Protein AF-V5GJ44-F1 (afdb_monomer_lite)

Secondary structure (DSSP, 8-state):
--GGG-PPPPPS---SS-----HHHHHHHHHHHHHHHSSS---------TTS-HHHHHHHHHHHHHHHHHHT-SSPPPP-----SSHHHHHHHHHHHHHHHTTS-HHHHHH----B-S-GGGS-GGGGGGBHHHHHHHHHHHHTTGGG-HHHHHHHHTT--HHHHHHHHHGGGHHHHHHHH-

Radius of gyration: 20.18 Å; chains: 1; bounding box: 50×31×51 Å

Foldseek 3Di:
DDPVVDDADQDPDAQPDDDPDDPVLRSLLRRLLVQVPDPDDDDDDDDDDPPNCPLVSVLSNQVRQQVVQVVVVPDQRDDDDDDDPALVVVLVSVLSNVVSLVPDPPVSSVSDQAADDDDPVRHDPSCLCRYQLVQLLVVLCVVVVVVPPPLVVVCVVVVNDSLNSLCVVCPVCSVVSSVVSD

pLDDT: mean 90.4, std 8.27, range [56.75, 97.75]

InterPro domains:
  IPR027417 P-loop containing nucleoside triphosphate hydrolase [G3DSA:3.40.50.300] (2-175)
  IPR027417 P-loop containing nucleoside triphosphate hydrolase [SSF52540] (7-108)
  IPR041677 DNA2/NAM7 helicase, helicase domain [PF13086] (20-158)
  IPR050534 Coronaviruses polyprotein 1ab [PTHR43788] (17-145)

Structure (mmCIF, N/CA/C/O backbone):
data_AF-V5GJ44-F1
#
_entry.id   AF-V5GJ44-F1
#
loop_
_atom_site.group_PDB
_atom_site.id
_atom_site.type_symbol
_atom_site.label_atom_id
_atom_site.label_alt_id
_atom_site.label_comp_id
_atom_site.label_asym_id
_atom_site.label_entity_id
_atom_site.label_seq_id
_atom_site.pdbx_PDB_ins_code
_atom_site.Cartn_x
_atom_site.Cartn_y
_atom_site.Cartn_z
_atom_site.occupancy
_atom_site.B_iso_or_equiv
_atom_site.auth_seq_id
_atom_site.auth_comp_id
_atom_site.auth_asym_id
_atom_site.auth_atom_id
_atom_site.pdbx_PDB_model_num
ATOM 1 N N . PRO A 1 1 ? -24.989 -19.733 20.728 1.00 67.12 1 PRO A N 1
ATOM 2 C CA . PRO A 1 1 ? -24.209 -18.476 20.841 1.00 67.12 1 PRO A CA 1
ATOM 3 C C . PRO A 1 1 ? -24.604 -17.487 19.736 1.00 67.12 1 PRO A C 1
ATOM 5 O O . PRO A 1 1 ? -24.646 -17.880 18.571 1.00 67.12 1 PRO A O 1
ATOM 8 N N . LYS A 1 2 ? -24.935 -16.244 20.098 1.00 75.00 2 LYS A N 1
ATOM 9 C CA . LYS A 1 2 ? -25.130 -15.139 19.149 1.00 75.00 2 LYS A CA 1
ATOM 10 C C . LYS A 1 2 ? -23.790 -14.457 18.892 1.00 75.00 2 LYS A C 1
ATOM 12 O O . LYS A 1 2 ? -22.891 -14.510 19.724 1.00 75.00 2 LYS A O 1
ATOM 17 N N . ILE A 1 3 ? -23.642 -13.805 17.739 1.00 67.88 3 ILE A N 1
ATOM 18 C CA . ILE A 1 3 ? -22.385 -13.116 17.406 1.00 67.88 3 ILE A CA 1
ATOM 19 C C . ILE A 1 3 ? -22.089 -11.969 18.388 1.00 67.88 3 ILE A C 1
ATOM 21 O O . ILE A 1 3 ? -20.931 -11.678 18.662 1.00 67.88 3 ILE A O 1
ATOM 25 N N . GLU A 1 4 ? -23.141 -11.378 18.965 1.00 71.38 4 GLU A N 1
ATOM 26 C CA . GLU A 1 4 ? -23.061 -10.313 19.971 1.00 71.38 4 GLU A CA 1
ATOM 27 C C . GLU A 1 4 ? -22.426 -10.765 21.293 1.00 71.38 4 GLU A C 1
ATOM 29 O O . GLU A 1 4 ? -21.952 -9.919 22.051 1.00 71.38 4 GLU A O 1
ATOM 34 N N . ASP A 1 5 ? -22.394 -12.076 21.552 1.00 72.19 5 ASP A N 1
ATOM 35 C CA . ASP A 1 5 ? -21.824 -12.659 22.770 1.00 72.19 5 ASP A CA 1
ATOM 36 C C . ASP A 1 5 ? -20.282 -12.707 22.712 1.00 72.19 5 ASP A C 1
ATOM 38 O O . ASP A 1 5 ? -19.621 -12.898 23.731 1.00 72.19 5 ASP A O 1
ATOM 42 N N . PHE A 1 6 ? -19.689 -12.513 21.527 1.00 71.50 6 PHE A N 1
ATOM 43 C CA . PHE A 1 6 ? -18.241 -12.533 21.300 1.00 71.50 6 PHE A CA 1
ATOM 44 C C . PHE A 1 6 ? -17.680 -11.112 21.217 1.00 71.50 6 PHE A C 1
ATOM 46 O O . PHE A 1 6 ? -17.159 -10.694 20.182 1.00 71.50 6 PHE A O 1
ATOM 53 N N . ARG A 1 7 ? -17.801 -10.349 22.307 1.00 68.94 7 ARG A N 1
ATOM 54 C CA . ARG A 1 7 ? -17.155 -9.034 22.399 1.00 68.94 7 ARG A CA 1
ATOM 55 C C . ARG A 1 7 ? -15.687 -9.179 22.756 1.00 68.94 7 ARG A C 1
ATOM 57 O O . ARG A 1 7 ? -15.316 -9.977 23.616 1.00 68.94 7 ARG A O 1
ATOM 64 N N . VAL A 1 8 ? -14.859 -8.391 22.090 1.00 73.06 8 VAL A N 1
ATOM 65 C CA . VAL A 1 8 ? -13.427 -8.323 22.352 1.00 73.06 8 VAL A CA 1
ATOM 66 C C . VAL A 1 8 ? -13.202 -7.112 23.236 1.00 73.06 8 VAL A C 1
ATOM 68 O O . VAL A 1 8 ? -13.554 -6.005 22.861 1.00 73.06 8 VAL A O 1
ATOM 71 N N . SER A 1 9 ? -12.643 -7.316 24.427 1.00 68.94 9 SER A N 1
ATOM 72 C CA . SER A 1 9 ? -12.193 -6.190 25.242 1.00 68.94 9 SER A CA 1
ATOM 73 C C . SER A 1 9 ? -11.012 -5.537 24.533 1.00 68.94 9 SER A C 1
ATOM 75 O O . SER A 1 9 ? -10.001 -6.199 24.293 1.00 68.94 9 SER A O 1
ATOM 77 N N . SER A 1 10 ? -11.122 -4.258 24.188 1.00 62.66 10 SER A N 1
ATOM 78 C CA . SER A 1 10 ? -9.949 -3.474 23.822 1.00 62.66 10 SER A CA 1
ATOM 79 C C . SER A 1 10 ? -9.158 -3.173 25.094 1.00 62.66 10 SER A C 1
ATOM 81 O O . SER A 1 10 ? -9.709 -2.578 26.019 1.00 62.66 10 SER A O 1
ATOM 83 N N . ASP A 1 11 ? -7.886 -3.561 25.151 1.00 59.97 11 ASP A N 1
ATOM 84 C CA . ASP A 1 11 ? -6.970 -3.013 26.157 1.00 59.97 11 ASP A CA 1
ATOM 85 C C . ASP A 1 11 ? -6.912 -1.479 26.011 1.00 59.97 11 ASP A C 1
ATOM 87 O O . ASP A 1 11 ? -7.074 -0.974 24.896 1.00 59.97 11 ASP A O 1
ATOM 91 N N . ASP A 1 12 ? -6.671 -0.757 27.115 1.00 56.75 12 ASP A N 1
ATOM 92 C CA . ASP A 1 12 ? -6.541 0.713 27.206 1.00 56.75 12 ASP A CA 1
ATOM 93 C C . ASP A 1 12 ? -5.406 1.239 26.315 1.00 56.75 12 ASP A C 1
ATOM 95 O O . ASP A 1 12 ? -4.293 1.544 26.748 1.00 56.75 12 ASP A O 1
ATOM 99 N N . GLN A 1 13 ? -5.652 1.281 25.014 1.00 68.50 13 GLN A N 1
ATOM 100 C CA . GLN A 1 13 ? -4.631 1.606 24.047 1.00 68.50 13 GLN A CA 1
ATOM 101 C C . GLN A 1 13 ? -5.160 2.576 23.011 1.00 68.50 13 GLN A C 1
ATOM 103 O O . GLN A 1 13 ? -6.218 2.392 22.415 1.00 68.50 13 GLN A O 1
ATOM 108 N N . ASP A 1 14 ? -4.355 3.593 22.740 1.00 81.12 14 ASP A N 1
ATOM 109 C CA . ASP A 1 14 ? -4.703 4.615 21.775 1.00 81.12 14 ASP A CA 1
ATOM 110 C C . ASP A 1 14 ? -4.327 4.247 20.338 1.00 81.12 14 ASP A C 1
ATOM 112 O O . ASP A 1 14 ? -3.494 3.373 20.045 1.00 81.12 14 ASP A O 1
ATOM 116 N N . LEU A 1 15 ? -4.980 4.943 19.410 1.00 84.75 15 LEU A N 1
ATOM 117 C CA . LEU A 1 15 ? -4.583 4.949 18.010 1.00 84.75 15 LEU A CA 1
ATOM 118 C C . LEU A 1 15 ? -3.211 5.612 17.893 1.00 84.75 15 LEU A C 1
ATOM 120 O O . LEU A 1 15 ? -2.984 6.675 18.461 1.00 84.75 15 LEU A O 1
ATOM 124 N N . ILE A 1 16 ? -2.302 5.004 17.130 1.00 83.38 16 ILE A N 1
ATOM 125 C CA . ILE A 1 16 ? -0.981 5.604 16.889 1.00 83.38 16 ILE A CA 1
ATOM 126 C C . ILE A 1 16 ? -1.087 6.815 15.960 1.00 83.38 16 ILE A C 1
ATOM 128 O O . ILE A 1 16 ? -0.289 7.744 16.052 1.00 83.38 16 ILE A O 1
ATOM 132 N N . VAL A 1 17 ? -2.057 6.798 15.048 1.00 80.19 17 VAL A N 1
ATOM 133 C CA . VAL A 1 17 ? -2.299 7.883 14.099 1.00 80.19 17 VAL A CA 1
ATOM 134 C C . VAL A 1 17 ? -3.599 8.564 14.477 1.00 80.19 17 VAL A C 1
ATOM 136 O O . VAL A 1 17 ? -4.635 7.907 14.577 1.00 80.19 17 VAL A O 1
ATOM 139 N N . GLU A 1 18 ? -3.558 9.884 14.634 1.00 74.81 18 GLU A N 1
ATOM 140 C CA . GLU A 1 18 ? -4.773 10.678 14.745 1.00 74.81 18 GLU A CA 1
ATOM 141 C C . GLU A 1 18 ? -5.510 10.675 13.403 1.00 74.81 18 GLU A C 1
ATOM 143 O O . GLU A 1 18 ? -5.030 11.156 12.373 1.00 74.81 18 GLU A O 1
ATOM 148 N N . VAL A 1 19 ? -6.701 10.092 13.417 1.00 78.12 19 VAL A N 1
ATOM 149 C CA . VAL A 1 19 ? -7.605 10.014 12.273 1.00 78.12 19 VAL A CA 1
ATOM 150 C C . VAL A 1 19 ? -8.997 10.415 12.715 1.00 78.12 19 VAL A C 1
ATOM 152 O O . VAL A 1 19 ? -9.418 10.129 13.833 1.00 78.12 19 VAL A O 1
ATOM 155 N N . ASN A 1 20 ? -9.729 11.042 11.798 1.00 86.12 20 ASN A N 1
ATOM 156 C CA . ASN A 1 20 ? -11.130 11.383 11.992 1.00 86.12 20 ASN A CA 1
ATOM 157 C C . ASN A 1 20 ? -11.997 10.114 11.879 1.00 86.12 20 ASN A C 1
ATOM 159 O O . ASN A 1 20 ? -12.570 9.829 10.825 1.00 86.12 20 ASN A O 1
ATOM 163 N N . LEU A 1 21 ? -11.994 9.308 12.941 1.00 90.81 21 LEU A N 1
ATOM 164 C CA . LEU A 1 21 ? -12.856 8.148 13.137 1.00 90.81 21 LEU A CA 1
ATOM 165 C C . LEU A 1 21 ? -13.886 8.483 14.211 1.00 90.81 21 LEU A C 1
ATOM 167 O O . LEU A 1 21 ? -13.559 9.109 15.219 1.00 90.81 21 LEU A O 1
ATOM 171 N N . ASN A 1 22 ? -15.123 8.032 14.020 1.00 92.19 22 ASN A N 1
ATOM 172 C CA . ASN A 1 22 ? -16.097 8.085 15.105 1.00 92.19 22 ASN A CA 1
ATOM 173 C C . ASN A 1 22 ? -15.741 7.057 16.202 1.00 92.19 22 ASN A C 1
ATOM 175 O O . ASN A 1 22 ? -14.861 6.209 16.022 1.00 92.19 22 ASN A O 1
ATOM 179 N N . LYS A 1 23 ? -16.432 7.129 17.345 1.00 90.75 23 LYS A N 1
ATOM 180 C CA . LYS A 1 23 ? -16.165 6.263 18.504 1.00 90.75 23 LYS A CA 1
ATOM 181 C C . LYS A 1 23 ? -16.201 4.769 18.148 1.00 90.75 23 LYS A C 1
ATOM 183 O O . LYS A 1 23 ? -15.256 4.059 18.467 1.00 90.75 23 LYS A O 1
ATOM 188 N N . GLU A 1 24 ? -17.236 4.328 17.436 1.00 90.19 24 GLU A N 1
ATOM 189 C CA . GLU A 1 24 ? -17.414 2.924 17.032 1.00 90.19 24 GLU A CA 1
ATOM 190 C C . GLU A 1 24 ? -16.296 2.452 16.090 1.00 90.19 24 GLU A C 1
ATOM 192 O O . GLU A 1 24 ? -15.743 1.369 16.239 1.00 90.19 24 GLU A O 1
ATOM 197 N N . GLN A 1 25 ? -15.911 3.284 15.122 1.00 93.12 25 GLN A N 1
ATOM 198 C CA . GLN A 1 25 ? -14.817 2.984 14.202 1.00 93.12 25 GLN A CA 1
ATOM 199 C C . GLN A 1 25 ? -13.470 2.905 14.928 1.00 93.12 25 GLN A C 1
ATOM 201 O O . GLN A 1 25 ? -12.658 2.047 14.585 1.00 93.12 25 GLN A O 1
ATOM 206 N N . LYS A 1 26 ? -13.220 3.783 15.913 1.00 92.56 26 LYS A N 1
ATOM 207 C CA . LYS A 1 26 ? -12.011 3.732 16.752 1.00 92.56 26 LYS A CA 1
ATOM 208 C C . LYS A 1 26 ? -11.958 2.414 17.527 1.00 92.56 26 LYS A C 1
ATOM 210 O O . LYS A 1 26 ? -10.930 1.747 17.483 1.00 92.56 26 LYS A O 1
ATOM 215 N N . GLU A 1 27 ? -13.057 2.030 18.168 1.00 90.81 27 GLU A N 1
ATOM 216 C CA . GLU A 1 27 ? -13.178 0.776 18.922 1.00 90.81 27 GLU A CA 1
ATOM 217 C C . GLU A 1 27 ? -12.891 -0.444 18.033 1.00 90.81 27 GLU A C 1
ATOM 219 O O . GLU A 1 27 ? -11.990 -1.223 18.334 1.00 90.81 27 GLU A O 1
ATOM 224 N N . ILE A 1 28 ? -13.510 -0.514 16.848 1.00 92.38 28 ILE A N 1
ATOM 225 C CA . ILE A 1 28 ? -13.258 -1.575 15.858 1.00 92.38 28 ILE A CA 1
ATOM 226 C C . ILE A 1 28 ? -11.774 -1.666 15.467 1.00 92.38 28 ILE A C 1
ATOM 228 O O . ILE A 1 28 ? -11.229 -2.764 15.337 1.00 92.38 28 ILE A O 1
ATOM 232 N N . VAL A 1 29 ? -11.103 -0.529 15.243 1.00 94.25 29 VAL A N 1
ATOM 233 C CA . VAL A 1 29 ? -9.675 -0.521 14.878 1.00 94.25 29 VAL A CA 1
ATOM 234 C C . VAL A 1 29 ? -8.817 -1.076 16.015 1.00 94.25 29 VAL A C 1
ATOM 236 O O . VAL A 1 29 ? -7.897 -1.861 15.765 1.00 94.25 29 VAL A O 1
ATOM 239 N N . LEU A 1 30 ? -9.106 -0.682 17.255 1.00 92.25 30 LEU A N 1
ATOM 240 C CA . LEU A 1 30 ? -8.367 -1.126 18.435 1.00 92.25 30 LEU A CA 1
ATOM 241 C C . LEU A 1 30 ? -8.573 -2.619 18.702 1.00 92.25 30 LEU A C 1
ATOM 243 O O . LEU A 1 30 ? -7.588 -3.345 18.824 1.00 92.25 30 LEU A O 1
ATOM 247 N N . GLU A 1 31 ? -9.819 -3.092 18.691 1.00 91.94 31 GLU A N 1
ATOM 248 C CA . GLU A 1 31 ? -10.144 -4.510 18.863 1.00 91.94 31 GLU A CA 1
ATOM 249 C C . GLU A 1 31 ? -9.479 -5.375 17.787 1.00 91.94 31 GLU A C 1
ATOM 251 O O . GLU A 1 31 ? -8.714 -6.288 18.103 1.00 91.94 31 GLU A O 1
ATOM 256 N N . ALA A 1 32 ? -9.712 -5.066 16.506 1.00 93.12 32 ALA A N 1
ATOM 257 C CA . ALA A 1 32 ? -9.193 -5.871 15.404 1.00 93.12 32 ALA A CA 1
ATOM 258 C C . ALA A 1 32 ? -7.658 -5.909 15.394 1.00 93.12 32 ALA A C 1
ATOM 260 O O . ALA A 1 32 ? -7.065 -6.969 15.198 1.00 93.12 32 ALA A O 1
ATOM 261 N N . SER A 1 33 ? -6.999 -4.769 15.636 1.00 92.31 33 SER A N 1
ATOM 262 C CA . SER A 1 33 ? -5.533 -4.722 15.685 1.00 92.31 33 SER A CA 1
ATOM 263 C C . SER A 1 33 ? -4.956 -5.494 16.873 1.00 92.31 33 SER A C 1
ATOM 265 O O . SER A 1 33 ? -3.947 -6.175 16.699 1.00 92.31 33 SER A O 1
ATOM 267 N N . SER A 1 34 ? -5.603 -5.450 18.044 1.00 89.94 34 SER A N 1
ATOM 268 C CA . SER A 1 34 ? -5.199 -6.237 19.215 1.00 89.94 34 SER A CA 1
ATOM 269 C C . SER A 1 34 ? -5.283 -7.741 18.933 1.00 89.94 34 SER A C 1
ATOM 271 O O . SER A 1 34 ? -4.308 -8.466 19.133 1.00 89.94 34 SER A O 1
ATOM 273 N N . LEU A 1 35 ? -6.395 -8.203 18.348 1.00 90.69 35 LEU A N 1
ATOM 274 C CA . LEU A 1 35 ? -6.559 -9.608 17.957 1.00 90.69 35 LEU A CA 1
ATOM 275 C C . LEU A 1 35 ? -5.485 -10.062 16.964 1.00 90.69 35 LEU A C 1
ATOM 277 O O . LEU A 1 35 ? -4.943 -11.153 17.114 1.00 90.69 35 LEU A O 1
ATOM 281 N N . CYS A 1 36 ? -5.169 -9.235 15.962 1.00 90.06 36 CYS A N 1
ATOM 282 C CA . CYS A 1 36 ? -4.160 -9.556 14.952 1.00 90.06 36 CYS A CA 1
ATOM 283 C C . CYS A 1 36 ? -2.729 -9.609 15.505 1.00 90.06 36 CYS A C 1
ATOM 285 O O . CYS A 1 36 ? -1.894 -10.304 14.932 1.00 90.06 36 CYS A O 1
ATOM 287 N N . LEU A 1 37 ? -2.431 -8.863 16.571 1.00 88.12 37 LEU A N 1
ATOM 288 C CA . LEU A 1 37 ? -1.117 -8.860 17.224 1.00 88.12 37 LEU A CA 1
ATOM 289 C C . LEU A 1 37 ? -0.982 -9.959 18.292 1.00 88.12 37 LEU A C 1
ATOM 291 O O . LEU A 1 37 ? 0.123 -10.210 18.774 1.00 88.12 37 LEU A O 1
ATOM 295 N N . GLY A 1 38 ? -2.084 -10.617 18.657 1.00 85.62 38 GLY A N 1
ATOM 296 C CA . GLY A 1 38 ? -2.086 -11.771 19.547 1.00 85.62 38 GLY A CA 1
ATOM 297 C C . GLY A 1 38 ? -1.511 -13.035 18.897 1.00 85.62 38 GLY A C 1
ATOM 298 O O . GLY A 1 38 ? -1.404 -13.159 17.681 1.00 85.62 38 GLY A O 1
ATOM 299 N N . ASN A 1 39 ? -1.183 -14.027 19.727 1.00 85.19 39 ASN A N 1
ATOM 300 C CA . ASN A 1 39 ? -0.590 -15.296 19.277 1.00 85.19 39 ASN A CA 1
ATOM 301 C C . ASN A 1 39 ? -1.626 -16.389 18.951 1.00 85.19 39 ASN A C 1
ATOM 303 O O . ASN A 1 39 ? -1.257 -17.528 18.676 1.00 85.19 39 ASN A O 1
ATOM 307 N N . ILE A 1 40 ? -2.921 -16.076 19.031 1.00 88.44 40 ILE A N 1
ATOM 308 C CA . ILE A 1 40 ? -4.006 -17.044 18.839 1.00 88.44 40 ILE A CA 1
ATOM 309 C C . ILE A 1 40 ? -4.764 -16.667 17.563 1.00 88.44 40 ILE A C 1
ATOM 311 O O . ILE A 1 40 ? -5.194 -15.520 17.456 1.00 88.44 40 ILE A O 1
ATOM 315 N N . PRO A 1 41 ? -4.994 -17.604 16.624 1.00 89.69 41 PRO A N 1
ATOM 316 C CA . PRO A 1 41 ? -5.836 -17.354 15.460 1.00 89.69 41 PRO A CA 1
ATOM 317 C C . PRO A 1 41 ? -7.262 -16.955 15.861 1.00 89.69 41 PRO A C 1
ATOM 319 O O . PRO A 1 41 ? -7.889 -17.600 16.706 1.00 89.69 41 PRO A O 1
ATOM 322 N N . LYS A 1 42 ? -7.789 -15.894 15.244 1.00 89.62 42 LYS A N 1
ATOM 323 C CA . LYS A 1 42 ? -9.131 -15.353 15.508 1.00 89.62 42 LYS A CA 1
ATOM 324 C C . LYS A 1 42 ? -9.814 -14.947 14.204 1.00 89.62 42 LYS A C 1
ATOM 326 O O . LYS A 1 42 ? -9.151 -14.624 13.221 1.00 89.62 42 LYS A O 1
ATOM 331 N N . LEU A 1 43 ? -11.144 -14.932 14.225 1.00 90.50 43 LEU A N 1
ATOM 332 C CA . LEU A 1 43 ? -11.983 -14.367 13.171 1.00 90.50 43 LEU A CA 1
ATOM 333 C C . LEU A 1 43 ? -12.687 -13.128 13.723 1.00 90.50 43 LEU A C 1
ATOM 335 O O . LEU A 1 43 ? -13.235 -13.176 14.822 1.00 90.50 43 LEU A O 1
ATOM 339 N N . TYR A 1 44 ? -12.688 -12.042 12.955 1.00 91.06 44 TYR A N 1
ATOM 340 C CA . TYR A 1 44 ? -13.341 -10.793 13.332 1.00 91.06 44 TYR A CA 1
ATOM 341 C C . TYR A 1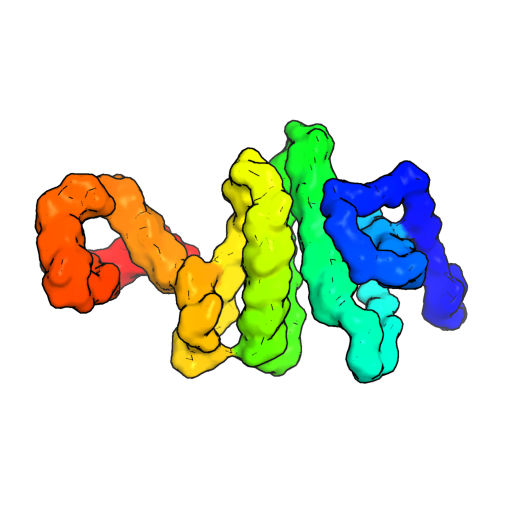 44 ? -14.177 -10.270 12.162 1.00 91.06 44 TYR A C 1
ATOM 343 O O . TYR A 1 44 ? -13.689 -10.192 11.033 1.00 91.06 44 TYR A O 1
ATOM 351 N N . LEU A 1 45 ? -15.447 -9.944 12.418 1.00 91.31 45 LEU A N 1
ATOM 352 C CA . LEU A 1 45 ? -16.400 -9.513 11.395 1.00 91.31 45 LEU A CA 1
ATOM 353 C C . LEU A 1 45 ? -16.797 -8.055 11.612 1.00 91.31 45 LEU A C 1
ATOM 355 O O . LEU A 1 45 ? -17.441 -7.716 12.598 1.00 91.31 45 LEU A O 1
ATOM 359 N N . ILE A 1 46 ? -16.493 -7.212 10.627 1.00 91.25 46 ILE A N 1
ATOM 360 C CA . ILE A 1 46 ? -16.893 -5.804 10.624 1.00 91.25 46 ILE A CA 1
ATOM 361 C C . ILE A 1 46 ? -18.113 -5.645 9.725 1.00 91.25 46 ILE A C 1
ATOM 363 O O . ILE A 1 46 ? -18.043 -5.861 8.513 1.00 91.25 46 ILE A O 1
ATOM 367 N N . LYS A 1 47 ? -19.231 -5.214 10.309 1.00 90.00 47 LYS A N 1
ATOM 368 C CA . LYS A 1 47 ? -20.461 -4.901 9.578 1.00 90.00 47 LYS A CA 1
ATOM 369 C C . LYS A 1 47 ? -20.680 -3.393 9.555 1.00 90.00 47 LYS A C 1
ATOM 371 O O . LYS A 1 47 ? -20.535 -2.719 10.563 1.00 90.00 47 LYS A O 1
ATOM 376 N N . GLY A 1 48 ? -21.072 -2.861 8.400 1.00 88.19 48 GLY A N 1
ATOM 377 C CA . GLY A 1 48 ? -21.418 -1.448 8.270 1.00 88.19 48 GLY A CA 1
ATOM 378 C C . GLY A 1 48 ? -22.303 -1.186 7.049 1.00 88.19 48 GLY A C 1
ATOM 379 O O . GLY A 1 48 ? -21.982 -1.710 5.972 1.00 88.19 48 GLY A O 1
ATOM 380 N N . PRO A 1 49 ? -23.377 -0.382 7.173 1.00 90.19 49 PRO A N 1
ATOM 381 C CA . PRO A 1 49 ? -24.191 0.070 6.042 1.00 90.19 49 PRO A CA 1
ATOM 382 C C . PRO A 1 49 ? -23.373 0.707 4.894 1.00 90.19 49 PRO A C 1
ATOM 384 O O . PRO A 1 49 ? -22.179 1.008 5.043 1.00 90.19 49 PRO A O 1
ATOM 387 N N . PRO A 1 50 ? -23.960 0.901 3.701 1.00 87.62 50 PRO A N 1
ATOM 388 C CA . PRO A 1 50 ? -23.327 1.678 2.636 1.00 87.62 50 PRO A CA 1
ATOM 389 C C . PRO A 1 50 ? -22.912 3.071 3.139 1.00 87.62 50 PRO A C 1
ATOM 391 O O . PRO A 1 50 ? -23.618 3.684 3.929 1.00 87.62 50 PRO A O 1
ATOM 394 N N . GLY A 1 51 ? -21.738 3.554 2.728 1.00 87.56 51 GLY A N 1
ATOM 395 C CA . GLY A 1 51 ? -21.249 4.885 3.117 1.00 87.56 51 GLY A CA 1
ATOM 396 C C . GLY A 1 51 ? -20.608 5.012 4.509 1.00 87.56 51 GLY A C 1
ATOM 397 O O . GLY A 1 51 ? -19.959 6.019 4.761 1.00 87.56 51 GLY A O 1
ATOM 398 N N . THR A 1 52 ? -20.650 4.001 5.389 1.00 86.94 52 THR A N 1
ATOM 399 C CA . THR A 1 52 ? -20.120 4.114 6.775 1.00 86.94 52 THR A CA 1
ATOM 400 C C . THR A 1 52 ? -18.595 4.046 6.920 1.00 86.94 52 THR A C 1
ATOM 402 O O . THR A 1 52 ? -18.066 3.770 7.995 1.00 86.94 52 THR A O 1
ATOM 405 N N . GLY A 1 53 ? -17.848 4.262 5.836 1.00 91.31 53 GLY A N 1
ATOM 406 C CA . GLY A 1 53 ? -16.390 4.350 5.905 1.00 91.31 53 GLY A CA 1
ATOM 407 C C . GLY A 1 53 ? -15.656 3.026 6.152 1.00 91.31 53 GLY A C 1
ATOM 408 O O . GLY A 1 53 ? -14.503 3.064 6.563 1.00 91.31 53 GLY A O 1
ATOM 409 N N . LYS A 1 54 ? -16.250 1.860 5.853 1.00 93.94 54 LYS A N 1
ATOM 410 C CA . LYS A 1 54 ? -15.609 0.532 6.022 1.00 93.94 54 LYS A CA 1
ATOM 411 C C . LYS A 1 54 ? -14.169 0.463 5.496 1.00 93.94 54 LYS A C 1
ATOM 413 O O . LYS A 1 54 ? -13.275 0.027 6.207 1.00 93.94 54 LYS A O 1
ATOM 418 N N . SER A 1 55 ? -13.911 0.955 4.282 1.00 94.25 55 SER A N 1
ATOM 419 C CA . SER A 1 55 ? -12.549 0.983 3.726 1.00 94.25 55 SER A CA 1
ATOM 420 C C . SER A 1 55 ? -11.602 1.876 4.535 1.00 94.25 55 SER A C 1
ATOM 422 O O . SER A 1 55 ? -10.418 1.585 4.618 1.00 94.25 55 SER A O 1
ATOM 424 N N . THR A 1 56 ? -12.104 2.960 5.137 1.00 94.56 56 THR A N 1
ATOM 425 C CA . THR A 1 56 ? -11.325 3.803 6.059 1.00 94.56 56 THR A CA 1
ATOM 426 C C . THR A 1 56 ? -10.975 3.033 7.331 1.00 94.56 56 THR A C 1
ATOM 428 O O . THR A 1 56 ? -9.835 3.104 7.776 1.00 94.56 56 THR A O 1
ATOM 431 N N . VAL A 1 57 ? -11.910 2.256 7.882 1.00 95.44 57 VAL A N 1
ATOM 432 C CA . VAL A 1 57 ? -11.652 1.384 9.039 1.00 95.44 57 VAL A CA 1
ATOM 433 C C . VAL A 1 57 ? -10.582 0.342 8.704 1.00 95.44 57 VAL A C 1
ATOM 435 O O . VAL A 1 57 ? -9.588 0.252 9.412 1.00 95.44 57 VAL A O 1
ATOM 438 N N . VAL A 1 58 ? -10.713 -0.367 7.576 1.00 96.25 58 VAL A N 1
ATOM 439 C CA . VAL A 1 58 ? -9.726 -1.369 7.122 1.00 96.25 58 VAL A CA 1
ATOM 440 C C . VAL A 1 58 ? -8.324 -0.766 6.973 1.00 96.25 58 VAL A C 1
ATOM 442 O O . VAL A 1 58 ? -7.354 -1.340 7.460 1.00 96.25 58 VAL A O 1
ATOM 445 N N . VAL A 1 59 ? -8.208 0.413 6.353 1.00 95.62 59 VAL A N 1
ATOM 446 C CA . VAL A 1 59 ? -6.930 1.138 6.215 1.00 95.62 59 VAL A CA 1
ATOM 447 C C . VAL A 1 59 ? -6.303 1.425 7.582 1.00 95.62 59 VAL A C 1
ATOM 449 O O . VAL A 1 59 ? -5.101 1.234 7.757 1.00 95.62 59 VAL A O 1
ATOM 452 N N . ASN A 1 60 ? -7.108 1.849 8.557 1.00 95.31 60 ASN A N 1
ATOM 453 C CA . ASN A 1 60 ? -6.620 2.163 9.898 1.00 95.31 60 ASN A CA 1
ATOM 454 C C . ASN A 1 60 ? -6.268 0.921 10.720 1.00 95.31 60 ASN A C 1
ATOM 456 O O . ASN A 1 60 ? -5.305 0.977 11.476 1.00 95.31 60 ASN A O 1
ATOM 460 N N . ILE A 1 61 ? -6.952 -0.210 10.521 1.00 95.75 61 ILE A N 1
ATOM 461 C CA . ILE A 1 61 ? -6.548 -1.499 11.107 1.00 95.75 61 ILE A CA 1
ATOM 462 C C . ILE A 1 61 ? -5.140 -1.871 10.634 1.00 95.75 61 ILE A C 1
ATOM 464 O O . ILE A 1 61 ? -4.263 -2.130 11.455 1.00 95.75 61 ILE A O 1
ATOM 468 N N . VAL A 1 62 ? -4.897 -1.834 9.318 1.00 96.06 62 VAL A N 1
ATOM 469 C CA . VAL A 1 62 ? -3.582 -2.151 8.733 1.00 96.06 62 VAL A CA 1
ATOM 470 C C . VAL A 1 62 ? -2.495 -1.231 9.293 1.00 96.06 62 VAL A C 1
ATOM 472 O O . VAL A 1 62 ? -1.446 -1.707 9.724 1.00 96.06 62 VAL A O 1
ATOM 475 N N . LEU A 1 63 ? -2.752 0.080 9.332 1.00 93.81 63 LEU A N 1
ATOM 476 C CA . LEU A 1 63 ? -1.814 1.054 9.894 1.00 93.81 63 LEU A CA 1
ATOM 477 C C . LEU A 1 63 ? -1.521 0.782 11.367 1.00 93.81 63 LEU A C 1
ATOM 479 O O . LEU A 1 63 ? -0.355 0.760 11.752 1.00 93.81 63 LEU A O 1
ATOM 483 N N . GLN A 1 64 ? -2.553 0.551 12.177 1.00 93.81 64 GLN A N 1
ATOM 484 C CA . GLN A 1 64 ? -2.409 0.315 13.609 1.00 93.81 64 GLN A CA 1
ATOM 485 C C . GLN A 1 64 ? -1.573 -0.943 13.882 1.00 93.81 64 GLN A C 1
ATOM 487 O O . GLN A 1 64 ? -0.665 -0.889 14.707 1.00 93.81 64 GLN A O 1
ATOM 492 N N . ILE A 1 65 ? -1.805 -2.041 13.150 1.00 93.12 65 ILE A N 1
ATOM 493 C CA . ILE A 1 65 ? -1.022 -3.283 13.277 1.00 93.12 65 ILE A CA 1
ATOM 494 C C . ILE A 1 65 ? 0.462 -3.030 12.965 1.00 93.12 65 ILE A C 1
ATOM 496 O O . ILE A 1 65 ? 1.338 -3.358 13.768 1.00 93.12 65 ILE A O 1
ATOM 500 N N . ILE A 1 66 ? 0.756 -2.417 11.814 1.00 92.69 66 ILE A N 1
ATOM 501 C CA . ILE A 1 66 ? 2.135 -2.189 11.357 1.00 92.69 66 ILE A CA 1
ATOM 502 C C . ILE A 1 66 ? 2.857 -1.212 12.290 1.00 92.69 66 ILE A C 1
ATOM 504 O O . ILE A 1 66 ? 3.984 -1.471 12.708 1.00 92.69 66 ILE A O 1
ATOM 508 N N . LEU A 1 67 ? 2.224 -0.090 12.634 1.00 91.12 67 LEU A N 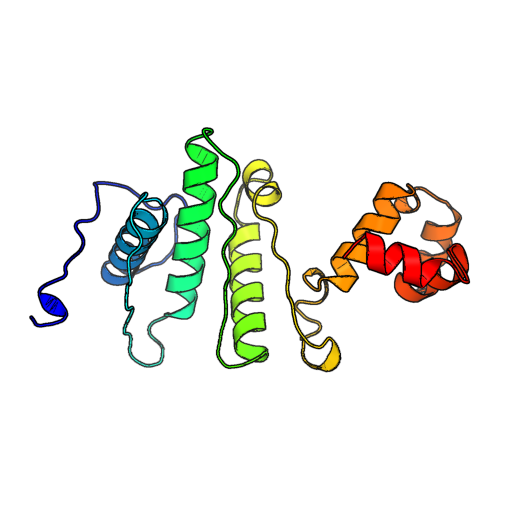1
ATOM 509 C CA . LEU A 1 67 ? 2.850 0.961 13.433 1.00 91.12 67 LEU A CA 1
ATOM 510 C C . LEU A 1 67 ? 3.091 0.542 14.881 1.00 91.12 67 LEU A C 1
ATOM 512 O O . LEU A 1 67 ? 4.089 0.959 15.463 1.00 91.12 67 LEU A O 1
ATOM 516 N N . ARG A 1 68 ? 2.232 -0.308 15.448 1.00 89.81 68 ARG A N 1
ATOM 517 C CA . ARG A 1 68 ? 2.467 -0.894 16.772 1.00 89.81 68 ARG A CA 1
ATOM 518 C C . ARG A 1 68 ? 3.672 -1.803 16.774 1.00 89.81 68 ARG A C 1
ATOM 520 O O . ARG A 1 68 ? 4.588 -1.591 17.556 1.00 89.81 68 ARG A O 1
ATOM 527 N N . SER A 1 69 ? 3.722 -2.723 15.816 1.00 87.62 69 SER A N 1
ATOM 528 C CA . SER A 1 69 ? 4.874 -3.604 15.651 1.00 87.62 69 SER A CA 1
ATOM 529 C C . SER A 1 69 ? 6.178 -2.814 15.446 1.00 87.62 69 SER A C 1
ATOM 531 O O . SER A 1 69 ? 7.223 -3.184 15.977 1.00 87.62 69 SER A O 1
ATOM 533 N N . ILE A 1 70 ? 6.115 -1.675 14.742 1.00 87.12 70 ILE A N 1
ATOM 534 C CA . ILE A 1 70 ? 7.241 -0.741 14.613 1.00 87.12 70 ILE A CA 1
ATOM 535 C C . ILE A 1 70 ? 7.611 -0.106 15.958 1.00 87.12 70 ILE A C 1
ATOM 537 O O . ILE A 1 70 ? 8.797 -0.077 16.282 1.00 87.12 70 ILE A O 1
ATOM 541 N N . LYS A 1 71 ? 6.628 0.425 16.698 1.00 85.06 71 LYS A N 1
ATOM 542 C CA . LYS A 1 71 ? 6.816 1.147 17.967 1.00 85.06 71 LYS A CA 1
ATOM 543 C C . LYS A 1 71 ? 7.421 0.256 19.045 1.00 85.06 71 LYS A C 1
ATOM 545 O O . LYS A 1 71 ? 8.324 0.698 19.748 1.00 85.06 71 LYS A O 1
ATOM 550 N N . ASP A 1 72 ? 6.965 -0.987 19.130 1.00 81.75 72 ASP A N 1
ATOM 551 C CA . ASP A 1 72 ? 7.424 -1.928 20.147 1.00 81.75 72 ASP A CA 1
ATOM 552 C C . ASP A 1 72 ? 8.882 -2.362 19.910 1.00 81.75 72 ASP A C 1
ATOM 554 O O . ASP A 1 72 ? 9.485 -2.967 20.788 1.00 81.75 72 ASP A O 1
ATOM 558 N N . ASN A 1 73 ? 9.480 -2.032 18.750 1.00 68.06 73 ASN A N 1
ATOM 559 C CA . ASN A 1 73 ? 10.879 -2.306 18.379 1.00 68.06 73 ASN A CA 1
ATOM 560 C C . ASN A 1 73 ? 11.321 -3.772 18.537 1.00 68.06 73 ASN A C 1
ATOM 562 O O . ASN A 1 73 ? 12.507 -4.079 18.451 1.00 68.06 73 ASN A O 1
ATOM 566 N N . THR A 1 74 ? 10.380 -4.691 18.734 1.00 60.47 74 THR A N 1
ATOM 567 C CA . THR A 1 74 ? 10.686 -6.080 19.061 1.00 60.47 74 THR A CA 1
ATOM 568 C C . THR A 1 74 ? 10.834 -6.953 17.819 1.00 60.47 74 THR A C 1
ATOM 570 O O . THR A 1 74 ? 11.506 -7.979 17.897 1.00 60.47 74 THR A O 1
ATOM 573 N N . LYS A 1 75 ? 10.211 -6.585 16.682 1.00 66.38 75 LYS A N 1
ATOM 574 C CA . LYS A 1 75 ? 10.145 -7.410 15.457 1.00 66.38 75 LYS A CA 1
ATOM 575 C C . LYS A 1 75 ? 10.026 -6.577 14.171 1.00 66.38 75 LYS A C 1
ATOM 577 O O . LYS A 1 75 ? 9.708 -5.382 14.191 1.00 66.38 75 LYS A O 1
ATOM 582 N N . GLU A 1 76 ? 10.285 -7.218 13.031 1.00 79.06 76 GLU A N 1
ATOM 583 C CA . GLU A 1 76 ? 9.844 -6.695 11.735 1.00 79.06 76 GLU A CA 1
ATOM 584 C C . GLU A 1 76 ? 8.308 -6.613 11.689 1.00 79.06 76 GLU A C 1
ATOM 586 O O . GLU A 1 76 ? 7.642 -7.445 12.314 1.00 79.06 76 GLU A O 1
ATOM 591 N N . PRO A 1 77 ? 7.728 -5.629 10.972 1.00 84.56 77 PRO A N 1
ATOM 592 C CA . PRO A 1 77 ? 6.281 -5.540 10.839 1.00 84.56 77 PRO A CA 1
ATOM 593 C C . PRO A 1 77 ? 5.704 -6.809 10.197 1.00 84.56 77 PRO A C 1
ATOM 595 O O . PRO A 1 77 ? 6.331 -7.358 9.288 1.00 84.56 77 PRO A O 1
ATOM 598 N N . PRO A 1 78 ? 4.506 -7.259 10.607 1.00 89.56 78 PRO A N 1
ATOM 599 C CA . PRO A 1 78 ? 3.899 -8.456 10.041 1.00 89.56 78 PRO A CA 1
ATOM 600 C C . PRO A 1 78 ? 3.567 -8.277 8.554 1.00 89.56 78 PRO A C 1
ATOM 602 O O . PRO A 1 78 ? 3.227 -7.181 8.098 1.00 89.56 78 PRO A O 1
ATOM 605 N N . LEU A 1 79 ? 3.606 -9.383 7.806 1.00 93.50 79 LEU A N 1
ATOM 606 C CA . LEU A 1 79 ? 3.124 -9.430 6.429 1.00 93.50 79 LEU A CA 1
ATOM 607 C C . LEU A 1 79 ? 1.596 -9.557 6.425 1.00 93.50 79 LEU A C 1
ATOM 609 O O . LEU A 1 79 ? 1.046 -10.541 6.915 1.00 93.50 79 LEU A O 1
ATOM 613 N N . ILE A 1 80 ? 0.912 -8.565 5.853 1.00 95.88 80 ILE A N 1
ATOM 614 C CA . ILE A 1 80 ? -0.553 -8.518 5.789 1.00 95.88 80 ILE A CA 1
ATOM 615 C C . ILE A 1 80 ? -1.008 -8.750 4.348 1.00 95.88 80 ILE A C 1
ATOM 617 O O . ILE A 1 80 ? -0.696 -7.958 3.458 1.00 95.88 80 ILE A O 1
ATOM 621 N N . LEU A 1 81 ? -1.800 -9.802 4.130 1.00 97.38 81 LEU A N 1
ATOM 622 C CA . LEU A 1 81 ? -2.522 -10.009 2.877 1.00 97.38 81 LEU A CA 1
ATOM 623 C C . LEU A 1 81 ? -3.835 -9.220 2.906 1.00 97.38 81 LEU A C 1
ATOM 625 O O . LEU A 1 81 ? -4.777 -9.589 3.604 1.00 97.38 81 LEU A O 1
ATOM 629 N N . LEU A 1 82 ? -3.905 -8.146 2.122 1.00 97.19 82 LEU A N 1
ATOM 630 C CA . LEU A 1 82 ? -5.128 -7.374 1.927 1.00 97.19 82 LEU A CA 1
ATOM 631 C C . LEU A 1 82 ? -5.775 -7.747 0.592 1.00 97.19 82 LEU A C 1
ATOM 633 O O . LEU A 1 82 ? -5.152 -7.615 -0.460 1.00 97.19 82 LEU A O 1
ATOM 637 N N . SER A 1 83 ? -7.033 -8.180 0.630 1.00 97.06 83 SER A N 1
ATOM 638 C CA . SER A 1 83 ? -7.788 -8.592 -0.555 1.00 97.06 83 SER A CA 1
ATOM 639 C C . SER A 1 83 ? -9.158 -7.915 -0.621 1.00 97.06 83 SER A C 1
ATOM 641 O O . SER A 1 83 ? -9.685 -7.424 0.380 1.00 97.06 83 SER A O 1
ATOM 643 N N . ALA A 1 84 ? -9.723 -7.857 -1.827 1.00 96.38 84 ALA A N 1
ATOM 644 C CA . ALA A 1 84 ? -11.073 -7.370 -2.075 1.00 96.38 84 ALA A CA 1
ATOM 645 C C . ALA A 1 84 ? -11.688 -8.094 -3.291 1.00 96.38 84 ALA A C 1
ATOM 647 O O . ALA A 1 84 ? -10.939 -8.627 -4.111 1.00 96.38 84 ALA A O 1
ATOM 648 N N . PRO A 1 85 ? -13.027 -8.089 -3.454 1.00 94.94 85 PRO A N 1
ATOM 649 C CA . PRO A 1 85 ? -13.700 -8.830 -4.528 1.00 94.94 85 PRO A CA 1
ATOM 650 C C . PRO A 1 85 ? -13.407 -8.353 -5.960 1.00 94.94 85 PRO A C 1
ATOM 652 O O . PRO A 1 85 ? -13.718 -9.067 -6.907 1.00 94.94 85 PRO A O 1
ATOM 655 N N . SER A 1 86 ? -12.857 -7.149 -6.149 1.00 96.38 86 SER A N 1
ATOM 656 C CA . SER A 1 86 ? -12.550 -6.600 -7.476 1.00 96.38 86 SER A CA 1
ATOM 657 C C . SER A 1 86 ? -11.214 -5.861 -7.501 1.00 96.38 86 SER A C 1
ATOM 659 O O . SER A 1 86 ? -10.785 -5.291 -6.494 1.00 96.38 86 SER A O 1
ATOM 661 N N . ASN A 1 87 ? -10.575 -5.814 -8.676 1.00 96.62 87 ASN A N 1
ATOM 662 C CA . ASN A 1 87 ? -9.312 -5.095 -8.875 1.00 96.62 87 ASN A CA 1
ATOM 663 C C . ASN A 1 87 ? -9.428 -3.612 -8.498 1.00 96.62 87 ASN A C 1
ATOM 665 O O . ASN A 1 87 ? -8.588 -3.101 -7.763 1.00 96.62 87 ASN A O 1
ATOM 669 N N . THR A 1 88 ? -10.515 -2.950 -8.903 1.00 96.44 88 THR A N 1
ATOM 670 C CA . THR A 1 88 ? -10.787 -1.549 -8.553 1.00 96.44 88 THR A CA 1
ATOM 671 C C . THR A 1 88 ? -10.900 -1.339 -7.041 1.00 96.44 88 THR A C 1
ATOM 673 O O . THR A 1 88 ? -10.429 -0.327 -6.525 1.00 96.44 88 THR A O 1
ATOM 676 N N . ALA A 1 89 ? -11.487 -2.290 -6.304 1.00 96.44 89 ALA A N 1
ATOM 677 C CA . ALA A 1 89 ? -11.577 -2.199 -4.848 1.00 96.44 89 ALA A CA 1
ATOM 678 C C . ALA A 1 89 ? -10.202 -2.345 -4.175 1.00 96.44 89 ALA A C 1
ATOM 680 O O . ALA A 1 89 ? -9.904 -1.601 -3.239 1.00 96.44 89 ALA A O 1
ATOM 681 N N . VAL A 1 90 ? -9.348 -3.249 -4.671 1.00 97.62 90 VAL A N 1
ATOM 682 C CA . VAL A 1 90 ? -7.957 -3.382 -4.201 1.00 97.62 90 VAL A CA 1
ATOM 683 C C . VAL A 1 90 ? -7.178 -2.095 -4.468 1.00 97.62 90 VAL A C 1
ATOM 685 O O . VAL A 1 90 ? -6.551 -1.553 -3.559 1.00 97.62 90 VAL A O 1
ATOM 688 N N . ASP A 1 91 ? -7.261 -1.560 -5.685 1.00 97.75 91 ASP A N 1
ATOM 689 C CA . ASP A 1 91 ? -6.542 -0.346 -6.070 1.00 97.75 91 ASP A CA 1
ATOM 690 C C . ASP A 1 91 ? -7.006 0.859 -5.231 1.00 97.75 91 ASP A C 1
ATOM 692 O O . ASP A 1 91 ? -6.183 1.641 -4.752 1.00 97.75 91 ASP A O 1
ATOM 696 N N . GLY A 1 92 ? -8.310 0.962 -4.948 1.00 97.44 92 GLY A N 1
ATOM 697 C CA . GLY A 1 92 ? -8.867 1.971 -4.044 1.00 97.44 92 GLY A CA 1
ATOM 698 C C . GLY A 1 92 ? -8.342 1.863 -2.606 1.00 97.44 92 GLY A C 1
ATOM 699 O O . GLY A 1 92 ? -8.027 2.882 -1.987 1.00 97.44 92 GLY A O 1
ATOM 700 N N . LEU A 1 93 ? -8.194 0.645 -2.072 1.00 97.62 93 LEU A N 1
ATOM 701 C CA . LEU A 1 93 ? -7.580 0.422 -0.757 1.00 97.62 93 LEU A CA 1
ATOM 702 C C . LEU A 1 93 ? -6.102 0.825 -0.748 1.00 97.62 93 LEU A C 1
ATOM 704 O O . LEU A 1 93 ? -5.661 1.486 0.193 1.00 97.62 93 LEU A O 1
ATOM 708 N N . ILE A 1 94 ? -5.353 0.489 -1.802 1.00 97.62 94 ILE A N 1
ATOM 709 C CA . ILE A 1 94 ? -3.936 0.851 -1.939 1.00 97.62 94 ILE A CA 1
ATOM 710 C C . ILE A 1 94 ? -3.752 2.364 -2.007 1.00 97.62 94 ILE A C 1
ATOM 712 O O . ILE A 1 94 ? -2.874 2.891 -1.327 1.00 97.62 94 ILE A O 1
ATOM 716 N N . LEU A 1 95 ? -4.576 3.076 -2.782 1.00 97.44 95 LEU A N 1
ATOM 717 C CA . LEU A 1 95 ? -4.539 4.540 -2.836 1.00 97.44 95 LEU A CA 1
ATOM 718 C C . LEU A 1 95 ? -4.790 5.145 -1.453 1.00 97.44 95 LEU A C 1
ATOM 720 O O . LEU A 1 95 ? -4.008 5.970 -0.984 1.00 97.44 95 LEU A O 1
ATOM 724 N N . LYS A 1 96 ? -5.821 4.665 -0.751 1.00 95.88 96 LYS A N 1
ATOM 725 C CA . LYS A 1 96 ? -6.187 5.162 0.580 1.00 95.88 96 LYS A CA 1
ATOM 726 C C . LYS A 1 96 ? -5.106 4.875 1.632 1.00 95.88 96 LYS A C 1
ATOM 728 O O . LYS A 1 96 ? -4.794 5.744 2.451 1.00 95.88 96 LYS A O 1
ATOM 733 N N . LEU A 1 97 ? -4.483 3.695 1.576 1.00 95.44 97 LEU A N 1
ATOM 734 C CA . LEU A 1 97 ? -3.299 3.355 2.372 1.00 95.44 97 LEU A CA 1
ATOM 735 C C . LEU A 1 97 ? -2.125 4.274 2.032 1.00 95.44 97 LEU A C 1
ATOM 737 O O . LEU A 1 97 ? -1.497 4.820 2.935 1.00 95.44 97 LEU A O 1
ATOM 741 N N . ALA A 1 98 ? -1.834 4.479 0.747 1.00 94.88 98 ALA A N 1
ATOM 742 C CA . ALA A 1 98 ? -0.732 5.315 0.289 1.00 94.88 98 ALA A CA 1
ATOM 743 C C . ALA A 1 98 ? -0.891 6.777 0.715 1.00 94.88 98 ALA A C 1
ATOM 745 O O . ALA A 1 98 ? 0.094 7.398 1.112 1.00 94.88 98 ALA A O 1
ATOM 746 N N . ASP A 1 99 ? -2.104 7.319 0.664 1.00 93.38 99 ASP A N 1
ATOM 747 C CA . ASP A 1 99 ? -2.389 8.689 1.084 1.00 93.38 99 ASP A CA 1
ATOM 748 C C . ASP A 1 99 ? -2.284 8.859 2.593 1.00 93.38 99 ASP A C 1
ATOM 750 O O . ASP A 1 99 ? -1.709 9.838 3.067 1.00 93.38 99 ASP A O 1
ATOM 754 N N . THR A 1 100 ? -2.752 7.875 3.359 1.00 91.19 100 THR A N 1
ATOM 755 C CA . THR A 1 100 ? -2.608 7.913 4.818 1.00 91.19 100 THR A CA 1
ATOM 756 C C . THR A 1 100 ? -1.141 7.728 5.224 1.00 91.19 100 THR A C 1
ATOM 758 O O . THR A 1 100 ? -0.635 8.450 6.078 1.00 91.19 100 THR A O 1
ATOM 761 N N . ARG A 1 101 ? -0.404 6.859 4.520 1.00 91.25 101 ARG A N 1
ATOM 762 C CA . ARG A 1 101 ? 1.040 6.633 4.687 1.00 91.25 101 ARG A CA 1
ATOM 763 C C . ARG A 1 101 ? 1.883 7.892 4.481 1.00 91.25 101 ARG A C 1
ATOM 765 O O . ARG A 1 101 ? 2.928 8.012 5.113 1.00 91.25 101 ARG A O 1
ATOM 772 N N . LYS A 1 102 ? 1.478 8.815 3.599 1.00 91.06 102 LYS A N 1
ATOM 773 C CA . LYS A 1 102 ? 2.209 10.078 3.358 1.00 91.06 102 LYS A CA 1
ATOM 774 C C . LYS A 1 102 ? 2.264 10.978 4.594 1.00 91.06 102 LYS A C 1
ATOM 776 O O . LYS A 1 102 ? 3.163 11.803 4.678 1.00 91.06 102 LYS A O 1
ATOM 781 N N . LYS A 1 103 ? 1.320 10.822 5.526 1.00 89.69 103 LYS A N 1
ATOM 782 C CA . LYS A 1 103 ? 1.234 11.618 6.758 1.00 89.69 103 LYS A CA 1
ATOM 783 C C . LYS A 1 103 ? 2.170 11.114 7.860 1.00 89.69 103 LYS A C 1
ATOM 785 O O . LYS A 1 103 ? 2.310 11.770 8.884 1.00 89.69 103 LYS A O 1
ATOM 790 N N . LEU A 1 104 ? 2.783 9.945 7.671 1.00 90.12 104 LEU A N 1
ATOM 791 C CA . LEU A 1 104 ? 3.666 9.331 8.657 1.00 90.12 104 LEU A CA 1
ATOM 792 C C . LEU A 1 104 ? 5.092 9.891 8.559 1.00 90.12 104 LEU A C 1
ATOM 794 O O . LEU A 1 104 ? 5.552 10.187 7.450 1.00 90.12 104 LEU A O 1
ATOM 798 N N . PRO A 1 105 ? 5.840 9.935 9.678 1.00 91.06 105 PRO A N 1
ATOM 799 C CA . PRO A 1 105 ? 7.271 10.204 9.664 1.00 91.06 105 PRO A CA 1
ATOM 800 C C . PRO A 1 105 ? 8.027 9.274 8.711 1.00 91.06 105 PRO A C 1
ATOM 802 O O . PRO A 1 105 ? 7.692 8.095 8.560 1.00 91.06 105 PRO A O 1
ATOM 805 N N . GLU A 1 106 ? 9.106 9.783 8.116 1.00 90.69 106 GLU A N 1
ATOM 806 C CA . GLU A 1 106 ? 9.906 9.056 7.124 1.00 90.69 106 GLU A CA 1
ATOM 807 C C . GLU A 1 106 ? 10.385 7.684 7.622 1.00 90.69 106 GLU A C 1
ATOM 809 O O . GLU A 1 106 ? 10.355 6.695 6.884 1.00 90.69 106 GLU A O 1
ATOM 814 N N . THR A 1 107 ? 10.785 7.614 8.892 1.00 88.25 107 THR A N 1
ATOM 815 C CA . THR A 1 107 ? 11.269 6.395 9.554 1.00 88.25 107 THR A CA 1
ATOM 816 C C . THR A 1 107 ? 10.213 5.288 9.563 1.00 88.25 107 THR A C 1
ATOM 818 O O . THR A 1 107 ? 10.514 4.144 9.225 1.00 88.25 107 THR A O 1
ATOM 821 N N . GLN A 1 108 ? 8.958 5.625 9.863 1.00 89.25 108 GLN A N 1
ATOM 822 C CA . GLN A 1 108 ? 7.832 4.688 9.848 1.00 89.25 108 GLN A CA 1
ATOM 823 C C . GLN A 1 108 ? 7.401 4.368 8.413 1.00 89.25 108 GLN A C 1
ATOM 825 O O . GLN A 1 108 ? 7.188 3.208 8.052 1.00 89.25 108 GLN A O 1
ATOM 830 N N . ARG A 1 109 ?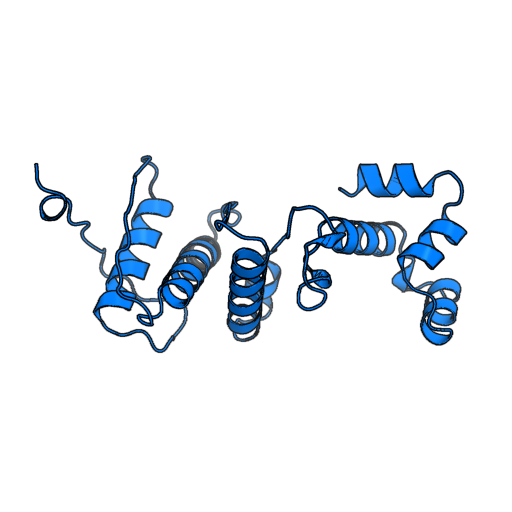 7.351 5.391 7.550 1.00 90.44 109 ARG A N 1
ATOM 831 C CA . ARG A 1 109 ? 6.966 5.269 6.141 1.00 90.44 109 ARG A CA 1
ATOM 832 C C . ARG A 1 109 ? 7.823 4.251 5.390 1.00 90.44 109 ARG A C 1
ATOM 834 O O . ARG A 1 109 ? 7.282 3.505 4.571 1.00 90.44 109 ARG A O 1
ATOM 841 N N . ARG A 1 110 ? 9.136 4.201 5.652 1.00 89.31 110 ARG A N 1
ATOM 842 C CA . ARG A 1 110 ? 10.077 3.246 5.029 1.00 89.31 110 ARG A CA 1
ATOM 843 C C . ARG A 1 110 ? 9.863 1.798 5.465 1.00 89.31 110 ARG A C 1
ATOM 845 O O . ARG A 1 110 ? 10.118 0.897 4.670 1.00 89.31 110 ARG A O 1
ATOM 852 N N . ARG A 1 111 ? 9.378 1.579 6.689 1.00 89.19 111 ARG A N 1
ATOM 853 C CA . ARG A 1 111 ? 9.091 0.239 7.224 1.00 89.19 111 ARG A CA 1
ATOM 854 C C . ARG A 1 111 ? 7.772 -0.335 6.701 1.00 89.19 111 ARG A C 1
ATOM 856 O O . ARG A 1 111 ? 7.616 -1.548 6.673 1.00 89.19 111 ARG A O 1
ATOM 863 N N . MET A 1 112 ? 6.860 0.508 6.214 1.00 91.06 112 MET A N 1
ATOM 864 C CA . MET A 1 112 ? 5.619 0.065 5.577 1.00 91.06 112 MET A CA 1
ATOM 865 C C . MET A 1 112 ? 5.785 -0.084 4.057 1.00 91.06 112 MET A C 1
ATOM 867 O O . MET A 1 112 ? 5.617 0.875 3.294 1.00 91.06 112 MET A O 1
ATOM 871 N N . LYS A 1 113 ? 6.136 -1.296 3.618 1.00 92.62 113 LYS A N 1
ATOM 872 C CA . LYS A 1 113 ? 6.229 -1.680 2.200 1.00 92.62 113 LYS A CA 1
ATOM 873 C C . LYS A 1 113 ? 4.872 -2.204 1.713 1.00 92.62 113 LYS A C 1
ATOM 875 O O . LYS A 1 113 ? 4.139 -2.816 2.478 1.00 92.62 113 LYS A O 1
ATOM 880 N N . MET A 1 114 ? 4.529 -1.939 0.454 1.00 95.94 114 MET A N 1
ATOM 881 C CA . MET A 1 114 ? 3.258 -2.357 -0.151 1.00 95.94 114 MET A CA 1
ATOM 882 C C . MET A 1 114 ? 3.519 -2.885 -1.557 1.00 95.94 114 MET A C 1
ATOM 884 O O . MET A 1 114 ? 4.248 -2.240 -2.311 1.00 95.94 114 MET A O 1
ATOM 888 N N . ILE A 1 115 ? 2.910 -4.024 -1.886 1.00 97.19 115 ILE A N 1
ATOM 889 C CA . ILE A 1 115 ? 3.028 -4.705 -3.178 1.00 97.19 115 ILE A CA 1
ATOM 890 C C . ILE A 1 115 ? 1.616 -5.025 -3.678 1.00 97.19 115 ILE A C 1
ATOM 892 O O . ILE A 1 115 ? 0.792 -5.553 -2.933 1.00 97.19 115 ILE A O 1
ATOM 896 N N . ARG A 1 116 ? 1.335 -4.692 -4.937 1.00 97.56 116 ARG A N 1
ATOM 897 C CA . ARG A 1 116 ? 0.100 -5.009 -5.655 1.00 97.56 116 ARG A CA 1
ATOM 898 C C . ARG A 1 116 ? 0.356 -6.192 -6.581 1.00 97.56 116 ARG A C 1
ATOM 900 O O . ARG A 1 116 ? 1.102 -6.069 -7.550 1.00 97.56 116 ARG A O 1
ATOM 907 N N . LEU A 1 117 ? -0.301 -7.310 -6.285 1.00 95.88 117 LEU A N 1
ATOM 908 C CA . LEU A 1 117 ? -0.254 -8.546 -7.069 1.00 95.88 117 LEU A CA 1
ATOM 909 C C . LEU A 1 117 ? -1.518 -8.695 -7.908 1.00 95.88 117 LEU A C 1
ATOM 911 O O . LEU A 1 117 ? -2.606 -8.516 -7.367 1.00 95.88 117 LEU A O 1
ATOM 915 N N . GLY A 1 118 ? -1.395 -9.037 -9.189 1.00 92.69 118 GLY A N 1
ATOM 916 C CA . GLY A 1 118 ? -2.520 -9.317 -10.086 1.00 92.69 118 GLY A CA 1
ATOM 917 C C . GLY A 1 118 ? -2.175 -9.074 -11.560 1.00 92.69 118 GLY A C 1
ATOM 918 O O . GLY A 1 118 ? -1.088 -8.570 -11.845 1.00 92.69 118 GLY A O 1
ATOM 919 N N . PRO A 1 119 ? -3.085 -9.404 -12.497 1.00 93.69 119 PRO A N 1
ATOM 920 C CA . PRO A 1 119 ? -2.865 -9.177 -13.923 1.00 93.69 119 PRO A CA 1
ATOM 921 C C . PRO A 1 119 ? -2.603 -7.697 -14.214 1.00 93.69 119 PRO A C 1
ATOM 923 O O . PRO A 1 119 ? -3.419 -6.846 -13.854 1.00 93.69 119 PRO A O 1
ATOM 926 N N . GLU A 1 120 ? -1.494 -7.383 -14.890 1.00 92.12 120 GLU A N 1
ATOM 927 C CA . GLU A 1 120 ? -1.081 -5.989 -15.110 1.00 92.12 120 GLU A CA 1
ATOM 928 C C . GLU A 1 120 ? -2.124 -5.158 -15.858 1.00 92.12 120 GLU A C 1
ATOM 930 O O . GLU A 1 120 ? -2.308 -3.983 -15.542 1.00 92.12 120 GLU A O 1
ATOM 935 N N . SER A 1 121 ? -2.844 -5.786 -16.792 1.00 94.12 121 SER A N 1
ATOM 936 C CA . SER A 1 121 ? -3.917 -5.178 -17.586 1.00 94.12 121 SER A CA 1
ATOM 937 C C . SER A 1 121 ? -5.119 -4.730 -16.756 1.00 94.12 121 SER A C 1
ATOM 939 O O . SER A 1 121 ? -5.929 -3.939 -17.225 1.00 94.12 121 SER A O 1
ATOM 941 N N . SER A 1 122 ? -5.251 -5.240 -15.530 1.00 94.44 122 SER A N 1
ATOM 942 C CA . SER A 1 122 ? -6.363 -4.936 -14.628 1.00 94.44 122 SER A CA 1
ATOM 943 C C . SER A 1 122 ? -5.975 -4.024 -13.464 1.00 94.44 122 SER A C 1
ATOM 945 O O . SER A 1 122 ? -6.822 -3.733 -12.621 1.00 94.44 122 SER A O 1
ATOM 947 N N . ILE A 1 123 ? -4.708 -3.612 -13.377 1.00 96.12 123 ILE A N 1
ATOM 948 C CA . ILE A 1 123 ? -4.216 -2.722 -12.324 1.00 96.12 123 ILE A CA 1
ATOM 949 C C . ILE A 1 123 ? -4.237 -1.288 -12.849 1.00 96.12 123 ILE A C 1
ATOM 951 O O . ILE A 1 123 ? -3.620 -0.985 -13.871 1.00 96.12 123 ILE A O 1
ATOM 955 N N . SER A 1 124 ? -4.908 -0.401 -12.118 1.00 96.50 124 SER A N 1
ATOM 956 C CA . SER A 1 124 ? -4.980 1.022 -12.442 1.00 96.50 124 SER A CA 1
ATOM 957 C C . SER A 1 124 ? -3.599 1.684 -12.452 1.00 96.50 124 SER A C 1
ATOM 959 O O . SER A 1 124 ? -2.789 1.485 -11.542 1.00 96.50 124 SER A O 1
ATOM 961 N N . THR A 1 125 ? -3.382 2.587 -13.410 1.00 95.62 125 THR A N 1
ATOM 962 C CA . THR A 1 125 ? -2.157 3.397 -13.523 1.00 95.62 125 THR A CA 1
ATOM 963 C C . THR A 1 125 ? -1.874 4.221 -12.266 1.00 95.62 125 THR A C 1
ATOM 965 O O . THR A 1 125 ? -0.723 4.448 -11.893 1.00 95.62 125 THR A O 1
ATOM 968 N N . SER A 1 126 ? -2.922 4.602 -11.528 1.00 96.19 126 SER A N 1
ATOM 969 C CA . SER A 1 126 ? -2.818 5.338 -10.263 1.00 96.19 126 SER A CA 1
ATOM 970 C C . SER A 1 126 ? -2.041 4.584 -9.173 1.00 96.19 126 SER A C 1
ATOM 972 O O . SER A 1 126 ? -1.542 5.201 -8.228 1.00 96.19 126 SER A O 1
ATOM 974 N N . VAL A 1 127 ? -1.932 3.256 -9.285 1.00 96.81 127 VAL A N 1
ATOM 975 C CA . VAL A 1 127 ? -1.197 2.398 -8.345 1.00 96.81 127 VAL A CA 1
ATOM 976 C C . VAL A 1 127 ? -0.001 1.690 -8.990 1.00 96.81 127 VAL A C 1
ATOM 978 O O . VAL A 1 127 ? 0.585 0.811 -8.361 1.00 96.81 127 VAL A O 1
ATOM 981 N N . ASP A 1 128 ? 0.436 2.110 -10.184 1.00 94.62 128 ASP A N 1
ATOM 982 C CA . ASP A 1 128 ? 1.521 1.465 -10.943 1.00 94.62 128 ASP A CA 1
ATOM 983 C C . ASP A 1 128 ? 2.808 1.287 -10.148 1.00 94.62 128 ASP A C 1
ATOM 985 O O . ASP A 1 128 ? 3.457 0.246 -10.224 1.00 94.62 128 ASP A O 1
ATOM 989 N N . LYS A 1 129 ? 3.158 2.274 -9.322 1.00 95.19 129 LYS A N 1
ATOM 990 C CA . LYS A 1 129 ? 4.352 2.232 -8.466 1.00 95.19 129 LYS A CA 1
ATOM 991 C C . LYS A 1 129 ? 4.334 1.121 -7.410 1.00 95.19 129 LYS A C 1
ATOM 993 O O . LYS A 1 129 ? 5.357 0.888 -6.775 1.00 95.19 129 LYS A O 1
ATOM 998 N N . PHE A 1 130 ? 3.180 0.498 -7.173 1.00 96.94 130 PHE A N 1
ATOM 999 C CA . PHE A 1 130 ? 3.019 -0.614 -6.240 1.00 96.94 130 PHE A CA 1
ATOM 1000 C C . PHE A 1 130 ? 2.975 -1.974 -6.943 1.00 96.94 130 PHE A C 1
ATOM 1002 O O . PHE A 1 130 ? 3.033 -2.982 -6.246 1.00 96.94 130 PHE A O 1
ATOM 1009 N N . LYS A 1 131 ? 2.882 -2.031 -8.281 1.00 96.56 131 LYS A N 1
ATOM 1010 C CA . LYS A 1 131 ? 2.941 -3.292 -9.041 1.00 96.56 131 LYS A CA 1
ATOM 1011 C C . LYS A 1 131 ? 4.223 -4.051 -8.712 1.00 96.56 131 LYS A C 1
ATOM 1013 O O . LYS A 1 131 ? 5.281 -3.430 -8.604 1.00 96.56 131 LYS A O 1
ATOM 1018 N N . LEU A 1 132 ? 4.136 -5.378 -8.625 1.00 96.31 132 LEU A N 1
ATOM 1019 C CA . LEU A 1 132 ? 5.309 -6.233 -8.429 1.00 96.31 132 LEU A CA 1
ATOM 1020 C C . LEU A 1 132 ? 6.389 -5.949 -9.480 1.00 96.31 132 LEU A C 1
ATOM 1022 O O . LEU A 1 132 ? 7.504 -5.597 -9.116 1.00 96.31 132 LEU A O 1
ATOM 1026 N N . SER A 1 133 ? 6.029 -5.950 -10.763 1.00 94.62 133 SER A N 1
ATOM 1027 C CA . SER A 1 133 ? 6.977 -5.695 -11.852 1.00 94.62 133 SER A CA 1
ATOM 1028 C C . SER A 1 133 ? 7.595 -4.292 -11.795 1.00 94.62 133 SER A C 1
ATOM 1030 O O . SER A 1 133 ? 8.780 -4.113 -12.068 1.00 94.62 133 SER A O 1
ATOM 1032 N N . SER A 1 134 ? 6.837 -3.261 -11.402 1.00 95.69 134 SER A N 1
ATOM 1033 C CA . SER A 1 134 ? 7.386 -1.915 -11.178 1.00 95.69 134 SER A CA 1
ATOM 1034 C C . SER A 1 134 ? 8.401 -1.905 -10.035 1.00 95.69 134 SER A C 1
ATOM 1036 O O . SER A 1 134 ? 9.419 -1.216 -10.111 1.00 95.69 134 SER A O 1
ATOM 1038 N N . LEU A 1 135 ? 8.135 -2.645 -8.959 1.00 96.56 135 LEU A N 1
ATOM 1039 C CA . LEU A 1 135 ? 9.050 -2.762 -7.828 1.00 96.56 135 LEU A CA 1
ATOM 1040 C C . LEU A 1 135 ? 10.297 -3.576 -8.195 1.00 96.56 135 LEU A C 1
ATOM 1042 O O . LEU A 1 135 ? 11.392 -3.135 -7.853 1.00 96.56 135 LEU A O 1
ATOM 1046 N N . ALA A 1 136 ? 10.145 -4.665 -8.950 1.00 96.62 136 ALA A N 1
ATOM 1047 C CA . ALA A 1 136 ? 11.233 -5.492 -9.469 1.00 96.62 136 ALA A CA 1
ATOM 1048 C C . ALA A 1 136 ? 12.172 -4.683 -10.377 1.00 96.62 136 ALA A C 1
ATOM 1050 O O . ALA A 1 136 ? 13.369 -4.604 -10.118 1.00 96.62 136 ALA A O 1
ATOM 1051 N N . ARG A 1 137 ? 11.640 -3.938 -11.357 1.00 96.25 137 ARG A N 1
ATOM 1052 C CA . ARG A 1 137 ? 12.449 -3.030 -12.198 1.00 96.25 137 ARG A CA 1
ATOM 1053 C C . ARG A 1 137 ? 13.227 -2.006 -11.372 1.00 96.25 137 ARG A C 1
ATOM 1055 O O . ARG A 1 137 ? 14.408 -1.765 -11.608 1.00 96.25 137 ARG A O 1
ATOM 1062 N N . ASN A 1 138 ? 12.573 -1.409 -10.375 1.00 94.94 138 ASN A N 1
ATOM 1063 C CA . ASN A 1 138 ? 13.226 -0.470 -9.463 1.00 94.94 138 ASN A CA 1
ATOM 1064 C C . ASN A 1 138 ? 14.286 -1.143 -8.578 1.00 94.94 138 ASN A C 1
ATOM 1066 O O . ASN A 1 138 ? 15.230 -0.471 -8.160 1.00 94.94 138 ASN A O 1
ATOM 1070 N N . HIS A 1 139 ? 14.123 -2.428 -8.260 1.00 95.31 139 HIS A N 1
ATOM 1071 C CA . HIS A 1 139 ? 15.114 -3.225 -7.547 1.00 95.31 139 HIS A CA 1
ATOM 1072 C C . HIS A 1 139 ? 16.346 -3.456 -8.423 1.00 95.31 139 HIS A C 1
ATOM 1074 O O . HIS A 1 139 ? 17.428 -3.031 -8.029 1.00 95.31 139 HIS A O 1
ATOM 1080 N N . ILE A 1 140 ? 16.159 -3.960 -9.647 1.00 96.25 140 ILE A N 1
ATOM 1081 C CA . ILE A 1 140 ? 17.223 -4.185 -10.641 1.00 96.25 140 ILE A CA 1
ATOM 1082 C C . ILE A 1 140 ? 18.031 -2.900 -10.872 1.00 96.25 140 ILE A C 1
ATOM 1084 O O . ILE A 1 140 ? 19.257 -2.898 -10.784 1.00 96.25 140 ILE A O 1
ATOM 1088 N N . LEU A 1 141 ? 17.357 -1.763 -11.092 1.00 95.50 141 LEU A N 1
ATOM 1089 C CA . LEU A 1 141 ? 18.032 -0.472 -11.275 1.00 95.50 141 LEU A CA 1
ATOM 1090 C C . LEU A 1 141 ? 18.945 -0.095 -10.096 1.00 95.50 141 LEU A C 1
ATOM 1092 O O . LEU A 1 141 ? 19.989 0.527 -10.304 1.00 95.50 141 LEU A O 1
ATOM 1096 N N . LYS A 1 142 ? 18.543 -0.422 -8.863 1.00 93.88 142 LYS A N 1
ATOM 1097 C CA . LYS A 1 142 ? 19.311 -0.115 -7.649 1.00 93.88 142 LYS A CA 1
ATOM 1098 C C . LYS A 1 142 ? 20.442 -1.107 -7.427 1.00 93.88 142 LYS A C 1
ATOM 1100 O O . LYS A 1 142 ? 21.552 -0.678 -7.127 1.00 93.88 142 LYS A O 1
ATOM 1105 N N . GLU A 1 143 ? 20.158 -2.394 -7.578 1.00 94.38 143 GLU A N 1
ATOM 1106 C CA . GLU A 1 143 ? 21.111 -3.489 -7.410 1.00 94.38 143 GLU A CA 1
ATOM 1107 C C . GLU A 1 143 ? 22.303 -3.326 -8.359 1.00 94.38 143 GLU A C 1
ATOM 1109 O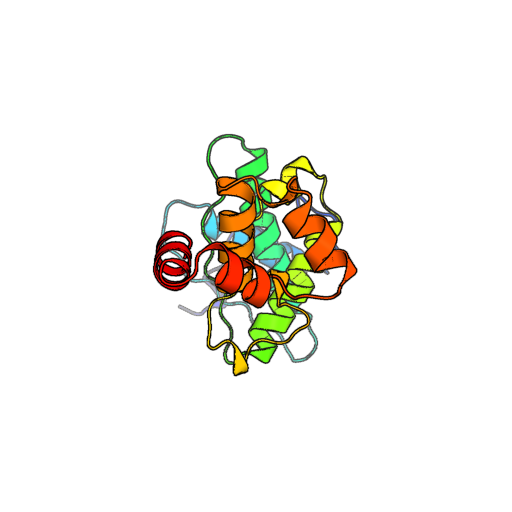 O . GLU A 1 143 ? 23.453 -3.290 -7.921 1.00 94.38 143 GLU A O 1
ATOM 1114 N N . HIS A 1 144 ? 22.022 -3.045 -9.633 1.00 94.00 144 HIS A N 1
ATOM 1115 C CA . HIS A 1 144 ? 23.031 -2.801 -10.667 1.00 94.00 144 HIS A CA 1
ATOM 1116 C C . HIS A 1 144 ? 23.556 -1.353 -10.694 1.00 94.00 144 HIS A C 1
ATOM 1118 O O . HIS A 1 144 ? 24.301 -0.968 -11.595 1.00 94.00 144 HIS A O 1
ATOM 1124 N N . ARG A 1 145 ? 23.172 -0.514 -9.717 1.00 94.25 145 ARG A N 1
ATOM 1125 C CA . ARG A 1 145 ? 23.583 0.904 -9.578 1.00 94.25 145 ARG A CA 1
ATOM 1126 C C . ARG A 1 145 ? 23.347 1.753 -10.839 1.00 94.25 145 ARG A C 1
ATOM 1128 O O . ARG A 1 145 ? 24.021 2.762 -11.065 1.00 94.25 145 ARG A O 1
ATOM 1135 N N . LEU A 1 146 ? 22.357 1.384 -11.649 1.00 93.31 146 LEU A N 1
ATOM 1136 C CA . LEU A 1 146 ? 22.070 2.005 -12.942 1.00 93.31 146 LEU A CA 1
ATOM 1137 C C . LEU A 1 146 ? 21.465 3.400 -12.799 1.00 93.31 146 LEU A C 1
ATOM 1139 O O . LEU A 1 146 ? 21.658 4.233 -13.679 1.00 93.31 146 LEU A O 1
ATOM 1143 N N . THR A 1 147 ? 20.815 3.704 -11.673 1.00 90.81 147 THR A N 1
ATOM 1144 C CA . THR A 1 147 ? 20.222 5.030 -11.417 1.00 90.81 147 THR A CA 1
ATOM 1145 C C . THR A 1 147 ? 21.236 6.175 -11.482 1.00 90.81 147 THR A C 1
ATOM 1147 O O . THR A 1 147 ? 20.873 7.308 -11.792 1.00 90.81 147 THR A O 1
ATOM 1150 N N . SER A 1 148 ? 22.508 5.894 -11.192 1.00 90.62 148 SER A N 1
ATOM 1151 C CA . SER A 1 148 ? 23.592 6.883 -11.230 1.00 90.62 148 SER A CA 1
ATOM 1152 C C . SER A 1 148 ? 24.264 6.985 -12.602 1.00 90.62 148 SER A C 1
ATOM 1154 O O . SER A 1 148 ? 25.002 7.940 -12.844 1.00 90.62 148 SER A O 1
ATOM 1156 N N . SER A 1 149 ? 24.008 6.029 -13.500 1.00 91.88 149 SER A N 1
ATOM 1157 C CA . SER A 1 149 ? 24.626 5.954 -14.822 1.00 91.88 149 SER A CA 1
ATOM 1158 C C . SER A 1 149 ? 24.150 7.084 -15.731 1.00 91.88 149 SER A C 1
ATOM 1160 O O . SER A 1 149 ? 22.951 7.358 -15.823 1.00 91.88 149 SER A O 1
ATOM 1162 N N . GLN A 1 150 ? 25.083 7.692 -16.470 1.00 92.50 150 GLN A N 1
ATOM 1163 C CA . GLN A 1 150 ? 24.752 8.704 -17.475 1.00 92.50 150 GLN A CA 1
ATOM 1164 C C . GLN A 1 150 ? 23.785 8.146 -18.526 1.00 92.50 150 GLN A C 1
ATOM 1166 O O . GLN A 1 150 ? 22.809 8.802 -18.863 1.00 92.50 150 GLN A O 1
ATOM 1171 N N . LYS A 1 151 ? 23.969 6.882 -18.937 1.00 92.06 151 LYS A N 1
ATOM 1172 C CA . LYS A 1 151 ? 23.089 6.210 -19.907 1.00 92.06 151 LYS A CA 1
ATOM 1173 C C . LYS A 1 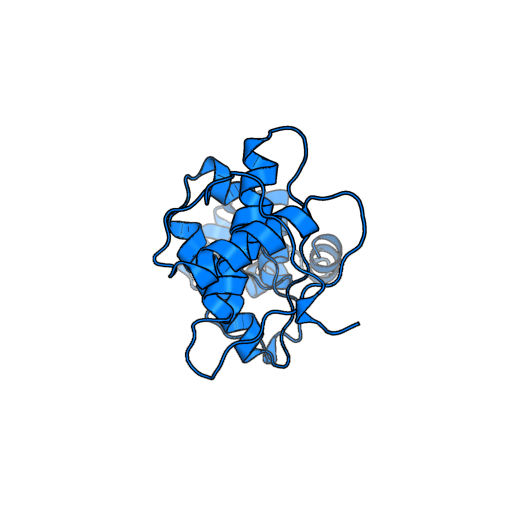151 ? 21.628 6.173 -19.446 1.00 92.06 151 LYS A C 1
ATOM 1175 O O . LYS A 1 151 ? 20.730 6.370 -20.257 1.00 92.06 151 LYS A O 1
ATOM 1180 N N . TYR A 1 152 ? 21.389 5.921 -18.156 1.00 93.44 152 TYR A N 1
ATOM 1181 C CA . TYR A 1 152 ? 20.037 5.901 -17.593 1.00 93.44 152 TYR A CA 1
ATOM 1182 C C . TYR A 1 152 ? 19.433 7.308 -17.535 1.00 93.44 152 TYR A C 1
ATOM 1184 O O . TYR A 1 152 ? 18.283 7.502 -17.921 1.00 93.44 152 TYR A O 1
ATOM 1192 N N . LYS A 1 153 ? 20.221 8.305 -17.113 1.00 94.19 153 LYS A N 1
ATOM 1193 C CA . LYS A 1 153 ? 19.789 9.711 -17.093 1.00 94.19 153 LYS A CA 1
ATOM 1194 C C . LYS A 1 153 ? 19.441 10.215 -18.496 1.00 94.19 153 LYS A C 1
ATOM 1196 O O . LYS A 1 153 ? 18.405 10.848 -18.674 1.00 94.19 153 LYS A O 1
ATOM 1201 N N . ASP A 1 154 ? 20.257 9.881 -19.492 1.00 94.25 154 ASP A N 1
ATOM 1202 C CA . ASP A 1 154 ? 20.016 10.237 -20.891 1.00 94.25 154 ASP A CA 1
ATOM 1203 C C . ASP A 1 154 ? 18.748 9.570 -21.435 1.00 94.25 154 ASP A C 1
ATOM 1205 O O . ASP A 1 154 ? 17.985 10.202 -22.163 1.00 94.25 154 ASP A O 1
ATOM 1209 N N . ALA A 1 155 ? 18.497 8.308 -21.072 1.00 93.44 155 ALA A N 1
ATOM 1210 C CA . ALA A 1 155 ? 17.277 7.597 -21.446 1.00 93.44 155 ALA A CA 1
ATOM 1211 C C . ALA A 1 155 ? 16.029 8.256 -20.838 1.00 93.44 155 ALA A C 1
ATOM 1213 O O . ALA A 1 155 ? 15.062 8.512 -21.556 1.00 93.44 155 ALA A O 1
ATOM 1214 N N . LEU A 1 156 ? 16.083 8.615 -19.550 1.00 92.69 156 LEU A N 1
ATOM 1215 C CA . LEU A 1 156 ? 14.991 9.305 -18.862 1.00 92.69 156 LEU A CA 1
ATOM 1216 C C . LEU A 1 156 ? 14.696 10.675 -19.493 1.00 92.69 156 LEU A C 1
ATOM 1218 O O . LEU A 1 156 ? 13.537 11.003 -19.733 1.00 92.69 156 LEU A O 1
ATOM 1222 N N . ASN A 1 157 ? 15.737 11.443 -19.832 1.00 94.12 157 ASN A N 1
ATOM 1223 C CA . ASN A 1 157 ? 15.600 12.738 -20.511 1.00 94.12 157 ASN A CA 1
ATOM 1224 C C . ASN A 1 157 ? 14.982 12.611 -21.912 1.00 94.12 157 ASN A C 1
ATOM 1226 O O . ASN A 1 157 ? 14.326 13.536 -22.384 1.00 94.12 157 ASN A O 1
ATOM 1230 N N . LYS A 1 158 ? 15.171 11.464 -22.574 1.00 95.31 158 LYS A N 1
ATOM 1231 C CA . LYS A 1 158 ? 14.550 11.134 -23.865 1.00 95.31 158 LYS A CA 1
ATOM 1232 C C . LYS A 1 158 ? 13.134 10.560 -23.730 1.00 95.31 158 LYS A C 1
ATOM 1234 O O . LYS A 1 158 ? 12.540 10.203 -24.741 1.00 95.31 158 LYS A O 1
ATOM 1239 N N . GLY A 1 159 ? 12.602 10.444 -22.511 1.00 93.69 159 GLY A N 1
ATOM 1240 C CA . GLY A 1 159 ? 11.284 9.862 -22.255 1.00 93.69 159 GLY A CA 1
ATOM 1241 C C . GLY A 1 159 ? 11.220 8.346 -22.464 1.00 93.69 159 GLY A C 1
ATOM 1242 O O . GLY A 1 159 ? 10.130 7.805 -22.622 1.00 93.69 159 GLY A O 1
ATOM 1243 N N . ILE A 1 160 ? 12.366 7.657 -22.480 1.00 93.62 160 ILE A N 1
ATOM 1244 C CA . ILE A 1 160 ? 12.414 6.196 -22.576 1.00 93.62 160 ILE A CA 1
ATOM 1245 C C . ILE A 1 160 ? 11.958 5.614 -21.238 1.00 93.62 160 ILE A C 1
ATOM 1247 O O . ILE A 1 160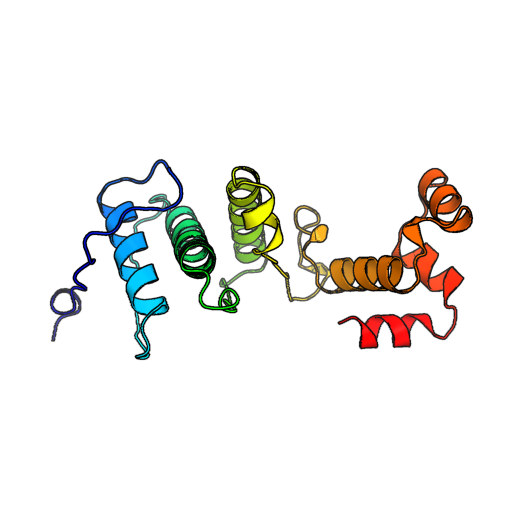 ? 12.497 5.962 -20.184 1.00 93.62 160 ILE A O 1
ATOM 1251 N N . ASP A 1 161 ? 10.976 4.717 -21.276 1.00 92.62 161 ASP A N 1
ATOM 1252 C CA . ASP A 1 161 ? 10.488 4.058 -20.073 1.00 92.62 161 ASP A CA 1
ATOM 1253 C C . ASP A 1 161 ? 11.512 3.049 -19.516 1.00 92.62 161 ASP A C 1
ATOM 1255 O O . ASP A 1 161 ? 12.416 2.563 -20.205 1.00 92.62 161 ASP A O 1
ATOM 1259 N N . ILE A 1 162 ? 11.374 2.736 -18.226 1.00 93.44 162 ILE A N 1
ATOM 1260 C CA . ILE A 1 162 ? 12.317 1.872 -17.505 1.00 93.44 162 ILE A CA 1
ATOM 1261 C C . ILE A 1 162 ? 12.368 0.466 -18.113 1.00 93.44 162 ILE A C 1
ATOM 1263 O O . ILE A 1 162 ? 13.437 -0.139 -18.152 1.00 93.44 162 ILE A O 1
ATOM 1267 N N . ASP A 1 163 ? 11.238 -0.061 -18.581 1.00 93.50 163 ASP A N 1
ATOM 1268 C CA . ASP A 1 163 ? 11.165 -1.399 -19.163 1.00 93.50 163 ASP A CA 1
ATOM 1269 C C . ASP A 1 163 ? 11.993 -1.477 -20.444 1.00 93.50 163 ASP A C 1
ATOM 1271 O O . ASP A 1 163 ? 12.835 -2.364 -20.594 1.00 93.50 163 ASP A O 1
ATOM 1275 N N . HIS A 1 164 ? 11.814 -0.497 -21.330 1.00 95.44 164 HIS A N 1
ATOM 1276 C CA . HIS A 1 164 ? 12.572 -0.393 -22.568 1.00 95.44 164 HIS A CA 1
ATOM 1277 C C . HIS A 1 164 ? 14.068 -0.173 -22.309 1.00 95.44 164 HIS A C 1
ATOM 1279 O O . HIS A 1 164 ? 14.912 -0.815 -22.937 1.00 95.44 164 HIS A O 1
ATOM 1285 N N . PHE A 1 165 ? 14.416 0.682 -21.343 1.00 96.38 165 PHE A N 1
ATOM 1286 C CA . PHE A 1 165 ? 15.808 0.876 -20.938 1.00 96.38 165 PHE A CA 1
ATOM 1287 C C . PHE A 1 165 ? 16.452 -0.431 -20.453 1.00 96.38 165 PHE A C 1
ATOM 1289 O O . PHE A 1 165 ? 17.538 -0.784 -20.914 1.00 96.38 165 PHE A O 1
ATOM 1296 N N . LEU A 1 166 ? 15.790 -1.161 -19.550 1.00 96.38 166 LEU A N 1
ATOM 1297 C CA . LEU A 1 166 ? 16.316 -2.406 -18.988 1.00 96.38 166 LEU A CA 1
ATOM 1298 C C . LEU A 1 166 ? 16.423 -3.510 -20.046 1.00 96.38 166 LEU A C 1
ATOM 1300 O O . LEU A 1 166 ? 17.432 -4.213 -20.078 1.00 96.38 166 LEU A O 1
ATOM 1304 N N . LYS A 1 167 ? 15.445 -3.625 -20.952 1.00 96.19 167 LYS A N 1
ATOM 1305 C CA . LYS A 1 167 ? 15.505 -4.554 -22.093 1.00 96.19 167 LYS A CA 1
ATOM 1306 C C . LYS A 1 167 ? 16.710 -4.280 -22.984 1.00 96.19 167 LYS A C 1
ATOM 1308 O O . LYS A 1 167 ? 17.436 -5.207 -23.326 1.00 96.19 167 LYS A O 1
ATOM 1313 N N . ASN A 1 168 ? 16.968 -3.013 -23.300 1.00 95.44 168 ASN A N 1
ATOM 1314 C CA . ASN A 1 168 ? 18.137 -2.632 -24.090 1.00 95.44 168 ASN A CA 1
ATOM 1315 C C . ASN A 1 168 ? 19.453 -2.843 -23.327 1.00 95.44 168 ASN A C 1
ATOM 1317 O O . ASN A 1 168 ? 20.473 -3.141 -23.940 1.00 95.44 168 ASN A O 1
ATOM 1321 N N . HIS A 1 169 ? 19.447 -2.680 -22.000 1.00 95.38 169 HIS A N 1
ATOM 1322 C CA . HIS A 1 169 ? 20.640 -2.830 -21.170 1.00 95.38 169 HIS A CA 1
ATOM 1323 C C . HIS A 1 169 ? 21.053 -4.295 -20.978 1.00 95.38 169 HIS A C 1
ATOM 1325 O O . HIS A 1 169 ? 22.227 -4.622 -21.127 1.00 95.38 169 HIS A O 1
ATOM 1331 N N . PHE A 1 170 ? 20.097 -5.167 -20.654 1.00 96.00 170 PHE A N 1
ATOM 1332 C CA . PHE A 1 170 ? 20.351 -6.574 -20.332 1.00 96.00 170 PHE A CA 1
ATOM 1333 C C . PHE A 1 170 ? 20.173 -7.520 -21.527 1.00 96.00 170 PHE A C 1
ATOM 1335 O O . PHE A 1 170 ? 20.608 -8.671 -21.464 1.00 96.00 170 PHE A O 1
ATOM 1342 N N . GLY A 1 171 ? 19.540 -7.067 -22.614 1.00 96.06 171 GLY A N 1
ATOM 1343 C CA . GLY A 1 171 ? 19.288 -7.882 -23.800 1.00 96.06 171 GLY A CA 1
ATOM 1344 C C . GLY A 1 171 ? 18.565 -9.182 -23.445 1.00 96.06 171 GLY A C 1
ATOM 1345 O O . GLY A 1 171 ? 17.530 -9.174 -22.778 1.00 96.06 171 GLY A O 1
ATOM 1346 N N . HIS A 1 172 ? 19.143 -10.317 -23.845 1.00 95.31 172 HIS A N 1
ATOM 1347 C CA . HIS A 1 172 ? 18.588 -11.647 -23.568 1.00 95.31 172 HIS A CA 1
ATOM 1348 C C . HIS A 1 172 ? 18.476 -11.980 -22.069 1.00 95.31 172 HIS A C 1
ATOM 1350 O O . HIS A 1 172 ? 17.627 -12.788 -21.699 1.00 95.31 172 HIS A O 1
ATOM 1356 N N . ASN A 1 173 ? 19.258 -11.327 -21.201 1.00 96.25 173 ASN A N 1
ATOM 1357 C CA . ASN A 1 173 ? 19.220 -11.563 -19.755 1.00 96.25 173 ASN A CA 1
ATOM 1358 C C . ASN A 1 173 ? 18.086 -10.806 -19.047 1.00 96.25 173 ASN A C 1
ATOM 1360 O O . ASN A 1 173 ? 17.816 -11.079 -17.883 1.00 96.25 173 ASN A O 1
ATOM 1364 N N . TYR A 1 174 ? 17.384 -9.890 -19.724 1.00 96.38 174 TYR A N 1
ATOM 1365 C CA . TYR A 1 174 ? 16.354 -9.054 -19.095 1.00 96.38 174 TYR A CA 1
ATOM 1366 C C . TYR A 1 174 ? 15.273 -9.870 -18.362 1.00 96.38 174 TYR A C 1
ATOM 1368 O O . TYR A 1 174 ? 14.935 -9.576 -17.217 1.00 96.38 174 TYR A O 1
ATOM 1376 N N . TYR A 1 175 ? 14.748 -10.922 -18.995 1.00 94.69 175 TYR A N 1
ATOM 1377 C CA . TYR A 1 175 ? 13.704 -11.753 -18.386 1.00 94.69 175 TYR A CA 1
ATOM 1378 C C . TYR A 1 175 ? 14.220 -12.596 -17.214 1.00 94.69 175 TYR A C 1
ATOM 1380 O O . TYR A 1 175 ? 13.452 -12.907 -16.305 1.00 94.69 175 TYR A O 1
ATOM 1388 N N . TYR A 1 176 ? 15.507 -12.951 -17.222 1.00 95.75 176 TYR A N 1
ATOM 1389 C CA . TYR A 1 176 ? 16.147 -13.622 -16.095 1.00 95.75 176 TYR A CA 1
ATOM 1390 C C . TYR A 1 176 ? 16.249 -12.675 -14.893 1.00 95.75 176 TYR A C 1
ATOM 1392 O O . TYR A 1 176 ? 15.777 -13.021 -13.816 1.00 95.75 176 TYR A O 1
ATOM 1400 N N . GLU A 1 177 ? 16.751 -11.453 -15.103 1.00 95.69 177 GLU A N 1
ATOM 1401 C CA . GLU A 1 177 ? 16.838 -10.418 -14.061 1.00 95.69 177 GLU A CA 1
ATOM 1402 C C . GLU A 1 177 ? 15.463 -10.098 -13.457 1.00 95.69 177 GLU A C 1
ATOM 1404 O O . GLU A 1 177 ? 15.316 -10.038 -12.239 1.00 95.69 177 GLU A O 1
ATOM 1409 N N . MET A 1 178 ? 14.430 -9.963 -14.298 1.00 94.56 178 MET A N 1
ATOM 1410 C CA . MET A 1 178 ? 13.053 -9.766 -13.830 1.00 94.56 178 MET A CA 1
ATOM 1411 C C . MET A 1 178 ? 12.584 -10.912 -12.936 1.00 94.56 178 MET A C 1
ATOM 1413 O O . MET A 1 178 ? 12.090 -10.657 -11.845 1.00 94.56 178 MET A O 1
ATOM 1417 N N . LYS A 1 179 ? 12.788 -12.165 -13.355 1.00 92.81 179 LYS A N 1
ATOM 1418 C CA . LYS A 1 179 ? 12.384 -13.337 -12.570 1.00 92.81 179 LYS A CA 1
ATOM 1419 C C . LYS A 1 179 ? 13.140 -13.452 -11.241 1.00 92.81 179 LYS A C 1
ATOM 1421 O O . LYS A 1 179 ? 12.591 -13.989 -10.289 1.00 92.81 179 LYS A O 1
ATOM 1426 N N . CYS A 1 180 ? 14.390 -12.995 -11.175 1.00 93.31 180 CYS A N 1
ATOM 1427 C CA . CYS A 1 180 ? 15.163 -12.971 -9.932 1.00 93.31 180 CYS A CA 1
ATOM 1428 C C . CYS A 1 180 ? 14.694 -11.883 -8.956 1.00 93.31 180 CYS A C 1
ATOM 1430 O O . CYS A 1 180 ? 14.853 -12.046 -7.749 1.00 93.31 180 CYS A O 1
ATOM 1432 N N . ALA A 1 181 ? 14.150 -10.780 -9.473 1.00 91.69 181 ALA A N 1
ATOM 1433 C CA . ALA A 1 181 ? 13.730 -9.631 -8.676 1.00 91.69 181 ALA A CA 1
ATOM 1434 C C . ALA A 1 181 ? 12.265 -9.692 -8.193 1.00 91.69 181 ALA A C 1
ATOM 1436 O O . ALA A 1 181 ? 11.894 -8.904 -7.316 1.00 91.69 181 ALA A O 1
ATOM 1437 N N . GLU A 1 182 ? 11.438 -10.561 -8.780 1.00 88.12 182 GLU A N 1
ATOM 1438 C CA . GLU A 1 182 ? 10.038 -10.825 -8.395 1.00 88.12 182 GLU A CA 1
ATOM 1439 C C . GLU A 1 182 ? 9.914 -11.845 -7.255 1.00 88.12 182 GLU A C 1
ATOM 1441 O O . GLU A 1 182 ? 9.114 -11.562 -6.329 1.00 88.12 182 GLU A O 1
#

Sequence (182 aa):
PKIEDFRVSSDDQDLIVEVNLNKEQKEIVLEASSLCLGNIPKLYLIKGPPGTGKSTVVVNIVLQIILRSIKDNTKEPPLILLSAPSNTAVDGLILKLADTRKKLPETQRRRMKMIRLGPESSISTSVDKFKLSSLARNHILKEHRLTSSQKYKDALNKGIDIDHFLKNHFGHNYYYEMKCAE

Organism: Anoplophora glabripennis (NCBI:txid217634)